Protein AF-A0A397T4P4-F1 (afdb_monomer)

Mean predicted aligned error: 13.24 Å

Radius of gyration: 20.79 Å; Cα contacts (8 Å, |Δi|>4): 54; chains: 1; bounding box: 32×67×36 Å

pLDDT: mean 76.98, std 18.5, range [40.75, 95.5]

InterPro domains:
  IPR027417 P-loop containing nucleoside triphosphate hydrolase [G3DSA:3.40.50.300] (7-92)

Foldseek 3Di:
DPPVVVVVVVVVVVVVVVVVVVPPDDDAQQDPVSLVVVVVVVVVDPDDDDNQDAHDDVQQVVCVVVVHHQLPRPDPVSNVSVVSVVVSVVVVD

Structure (mmCIF, N/CA/C/O backbone):
data_AF-A0A397T4P4-F1
#
_entry.id   AF-A0A397T4P4-F1
#
loop_
_atom_site.group_PDB
_atom_site.id
_atom_site.type_symbol
_atom_site.label_atom_id
_atom_site.label_alt_id
_atom_site.label_comp_id
_atom_site.label_asym_id
_atom_site.label_entity_id
_atom_site.label_seq_id
_atom_site.pdbx_PDB_ins_code
_atom_site.Cartn_x
_atom_site.Cartn_y
_atom_site.Cartn_z
_atom_site.occupancy
_atom_site.B_iso_or_equiv
_atom_site.auth_seq_id
_atom_site.auth_comp_id
_atom_site.auth_asym_id
_atom_site.auth_atom_id
_atom_site.pdbx_PDB_model_num
ATOM 1 N N . MET A 1 1 ? -3.788 -56.680 -18.528 1.00 53.16 1 MET A N 1
ATOM 2 C CA . MET A 1 1 ? -3.941 -56.461 -17.068 1.00 53.16 1 MET A CA 1
ATOM 3 C C . MET A 1 1 ? -2.853 -55.549 -16.460 1.00 53.16 1 MET A C 1
ATOM 5 O O . MET A 1 1 ? -2.723 -55.520 -15.247 1.00 53.16 1 MET A O 1
ATOM 9 N N . CYS A 1 2 ? -2.113 -54.750 -17.253 1.00 55.19 2 CYS A N 1
ATOM 10 C CA . CYS A 1 2 ? -1.027 -53.880 -16.750 1.00 55.19 2 CYS A CA 1
ATOM 11 C C . CYS A 1 2 ? -1.271 -52.369 -16.919 1.00 55.19 2 CYS A C 1
ATOM 13 O O . CYS A 1 2 ? -0.438 -51.574 -16.487 1.00 55.19 2 CYS A O 1
ATOM 15 N N . ASP A 1 3 ? -2.398 -51.961 -17.507 1.00 52.88 3 ASP A N 1
ATOM 16 C CA . ASP A 1 3 ? -2.659 -50.542 -17.787 1.00 52.88 3 ASP A CA 1
ATOM 17 C C . ASP A 1 3 ? -3.470 -49.844 -16.686 1.00 52.88 3 ASP A C 1
ATOM 19 O O . ASP A 1 3 ? -3.284 -48.653 -16.455 1.00 52.88 3 ASP A O 1
ATOM 23 N N . GLN A 1 4 ? -4.282 -50.584 -15.920 1.00 50.25 4 GLN A N 1
ATOM 24 C CA . GLN A 1 4 ? -5.064 -50.023 -14.805 1.00 50.25 4 GLN A CA 1
ATOM 25 C C . GLN A 1 4 ? -4.230 -49.742 -13.544 1.00 50.25 4 GLN A C 1
ATOM 27 O O . GLN A 1 4 ? -4.539 -48.824 -12.794 1.00 50.25 4 GLN A O 1
ATOM 32 N N . VAL A 1 5 ? -3.138 -50.478 -13.308 1.00 52.38 5 VAL A N 1
ATOM 33 C CA . VAL A 1 5 ? -2.277 -50.246 -12.129 1.00 52.38 5 VAL A CA 1
ATOM 34 C C . VAL A 1 5 ? -1.478 -48.943 -12.286 1.00 52.38 5 VAL A C 1
ATOM 36 O O . VAL A 1 5 ? -1.314 -48.186 -11.335 1.00 52.38 5 VAL A O 1
ATOM 39 N N . LYS A 1 6 ? -1.083 -48.605 -13.522 1.00 52.56 6 LYS A N 1
ATOM 40 C CA . LYS A 1 6 ? -0.331 -47.379 -13.836 1.00 52.56 6 LYS A CA 1
ATOM 41 C C . LYS A 1 6 ? -1.162 -46.098 -13.702 1.00 52.56 6 LYS A C 1
ATOM 43 O O . LYS A 1 6 ? -0.583 -45.030 -13.498 1.00 52.56 6 LYS A O 1
ATOM 48 N N . SER A 1 7 ? -2.491 -46.168 -13.838 1.00 55.53 7 SER A N 1
ATOM 49 C CA . SER A 1 7 ? -3.357 -44.990 -13.677 1.00 55.53 7 SER A CA 1
ATOM 50 C C . SER A 1 7 ? -3.582 -44.642 -12.206 1.00 55.53 7 SER A C 1
ATOM 52 O O . SER A 1 7 ? -3.589 -43.464 -11.854 1.00 55.53 7 SER A O 1
ATOM 54 N N . ILE A 1 8 ? -3.686 -45.658 -11.343 1.00 53.44 8 ILE A N 1
ATOM 55 C CA . ILE A 1 8 ? -3.899 -45.489 -9.900 1.00 53.44 8 ILE A CA 1
ATOM 56 C C . ILE A 1 8 ? -2.667 -44.854 -9.240 1.00 53.44 8 ILE A C 1
ATOM 58 O O . ILE A 1 8 ? -2.809 -43.929 -8.440 1.00 53.44 8 ILE A O 1
ATOM 62 N N . ASP A 1 9 ? -1.456 -45.273 -9.623 1.00 54.38 9 ASP A N 1
ATOM 63 C CA . ASP A 1 9 ? -0.222 -44.696 -9.071 1.00 54.38 9 ASP A CA 1
ATOM 64 C C . ASP A 1 9 ? 0.005 -43.240 -9.504 1.00 54.38 9 ASP A C 1
ATOM 66 O O . ASP A 1 9 ? 0.500 -42.430 -8.717 1.00 54.38 9 ASP A O 1
ATOM 70 N N . LYS A 1 10 ? -0.430 -42.855 -10.712 1.00 56.31 10 LYS A N 1
ATOM 71 C CA . LYS A 1 10 ? -0.376 -41.454 -11.164 1.00 56.31 10 LYS A CA 1
ATOM 72 C C . LYS A 1 10 ? -1.356 -40.553 -10.411 1.00 56.31 10 LYS A C 1
ATOM 74 O O . LYS A 1 10 ? -0.972 -39.446 -10.041 1.00 56.31 10 LYS A O 1
ATOM 79 N N . GLN A 1 11 ? -2.579 -41.019 -10.139 1.00 55.88 11 GLN A N 1
ATOM 80 C CA . GLN A 1 11 ? -3.542 -40.260 -9.326 1.00 55.88 11 GLN A CA 1
ATOM 81 C C . GLN A 1 11 ? -3.050 -40.090 -7.883 1.00 55.88 11 GLN A C 1
ATOM 83 O O . GLN A 1 11 ? -3.070 -38.983 -7.352 1.00 55.88 11 GLN A O 1
ATOM 88 N N . ARG A 1 12 ? -2.483 -41.145 -7.281 1.00 53.09 12 ARG A N 1
ATOM 89 C CA . ARG A 1 12 ? -1.921 -41.085 -5.921 1.00 53.09 12 ARG A CA 1
ATOM 90 C C . ARG A 1 12 ? -0.713 -40.156 -5.789 1.00 53.09 12 ARG A C 1
ATOM 92 O O . ARG A 1 12 ? -0.507 -39.600 -4.711 1.00 53.09 12 ARG A O 1
ATOM 99 N N . LEU A 1 13 ? 0.096 -40.005 -6.842 1.00 52.97 13 LEU A N 1
ATOM 100 C CA . LEU A 1 13 ? 1.169 -39.006 -6.870 1.00 52.97 13 LEU A CA 1
ATOM 101 C C . LEU A 1 13 ? 0.623 -37.582 -7.040 1.00 52.97 13 LEU A C 1
ATOM 103 O O . LEU A 1 13 ? 1.110 -36.682 -6.359 1.00 52.97 13 LEU A O 1
ATOM 107 N N . GLY A 1 14 ? -0.400 -37.386 -7.879 1.00 52.00 14 GLY A N 1
ATOM 108 C CA . GLY A 1 14 ? -1.062 -36.088 -8.062 1.00 52.00 14 GLY A CA 1
ATOM 109 C C . GLY A 1 14 ? -1.688 -35.553 -6.771 1.00 52.00 14 GLY A C 1
ATOM 110 O O . GLY A 1 14 ? -1.444 -34.409 -6.395 1.00 52.00 14 GLY A O 1
ATOM 111 N N . ASP A 1 15 ? -2.383 -36.411 -6.022 1.00 53.56 15 ASP A N 1
ATOM 112 C CA . ASP A 1 15 ? -3.033 -36.028 -4.759 1.00 53.56 15 ASP A CA 1
ATOM 113 C C . ASP A 1 15 ? -2.031 -35.746 -3.624 1.00 53.56 15 ASP A C 1
ATOM 115 O O . ASP A 1 15 ? -2.301 -34.951 -2.720 1.00 53.56 15 ASP A O 1
ATOM 119 N N . LYS A 1 16 ? -0.852 -36.384 -3.660 1.00 51.78 16 LYS A N 1
ATOM 120 C CA . LYS A 1 16 ? 0.246 -36.117 -2.713 1.00 51.78 16 LYS A CA 1
ATOM 121 C C . LYS A 1 16 ? 1.008 -34.832 -3.039 1.00 51.78 16 LYS A C 1
ATOM 123 O O . LYS A 1 16 ? 1.541 -34.220 -2.118 1.00 51.78 16 LYS A O 1
ATOM 128 N N . LEU A 1 17 ? 1.061 -34.436 -4.311 1.00 49.91 17 LEU A N 1
ATOM 129 C CA . LEU A 1 17 ? 1.640 -33.162 -4.746 1.00 49.91 17 LEU A CA 1
ATOM 130 C C . LEU A 1 17 ? 0.699 -31.993 -4.423 1.00 49.91 17 LEU A C 1
ATOM 132 O O . LEU A 1 17 ? 1.154 -31.011 -3.844 1.00 49.91 17 LEU A O 1
ATOM 136 N N . ALA A 1 18 ? -0.610 -32.151 -4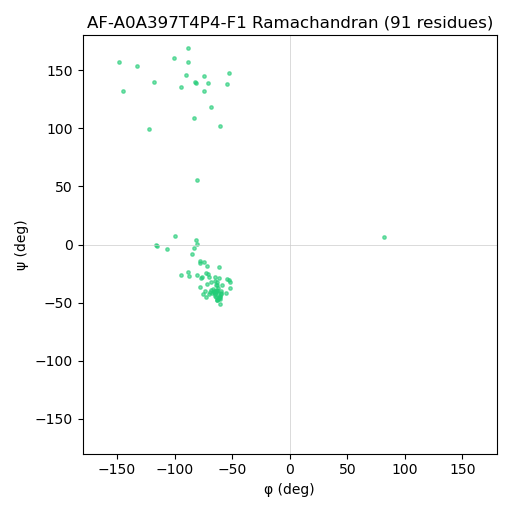.649 1.00 50.03 18 ALA A N 1
ATOM 137 C CA . ALA A 1 18 ? -1.608 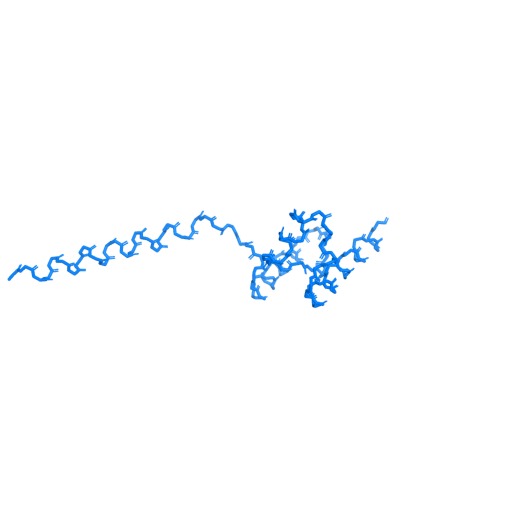-31.124 -4.336 1.00 50.03 18 ALA A CA 1
ATOM 138 C C . ALA A 1 18 ? -1.684 -30.788 -2.833 1.00 50.03 18 ALA A C 1
ATOM 140 O O . ALA A 1 18 ? -1.801 -29.627 -2.460 1.00 50.03 18 ALA A O 1
ATOM 141 N N . LYS A 1 19 ? -1.543 -31.784 -1.946 1.00 48.53 19 LYS A N 1
ATOM 142 C CA . LYS A 1 19 ? -1.550 -31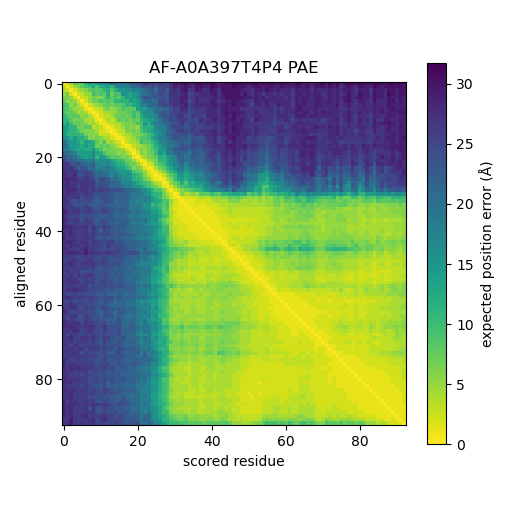.556 -0.485 1.00 48.53 19 LYS A CA 1
ATOM 143 C C . LYS A 1 19 ? -0.273 -30.924 0.069 1.00 48.53 19 LYS A C 1
ATOM 145 O O . LYS A 1 19 ? -0.275 -30.479 1.213 1.00 48.53 19 LYS A O 1
ATOM 150 N N . LYS A 1 20 ? 0.820 -30.912 -0.700 1.00 42.34 20 LYS A N 1
ATOM 151 C CA . LYS A 1 20 ? 2.096 -30.331 -0.264 1.00 42.34 20 LYS A CA 1
ATOM 152 C C . LYS A 1 20 ? 2.197 -28.836 -0.589 1.00 42.34 20 LYS A C 1
ATOM 154 O O . LYS A 1 20 ? 2.900 -28.127 0.115 1.00 42.34 20 LYS A O 1
ATOM 159 N N . GLU A 1 21 ? 1.444 -28.358 -1.580 1.00 46.06 21 GLU A N 1
ATOM 160 C CA . GLU A 1 21 ? 1.353 -26.933 -1.943 1.00 46.06 21 GLU A CA 1
ATOM 161 C C . GLU A 1 21 ? 0.457 -26.107 -1.000 1.00 46.06 21 GLU A C 1
ATOM 163 O O . GLU A 1 21 ? 0.554 -24.885 -0.977 1.00 46.06 21 GLU A O 1
ATOM 168 N N . GLU A 1 22 ? -0.385 -26.749 -0.183 1.00 44.09 22 GLU A N 1
ATOM 169 C CA . GLU A 1 22 ? -1.356 -26.062 0.686 1.00 44.09 22 GLU A CA 1
ATOM 170 C C . GLU A 1 22 ? -0.775 -25.612 2.047 1.00 44.09 22 GLU A C 1
ATOM 172 O O . GLU A 1 22 ? -1.422 -24.863 2.772 1.00 44.09 22 GLU A O 1
ATOM 177 N N . TRP A 1 23 ? 0.456 -26.016 2.397 1.00 40.75 23 TRP A N 1
ATOM 178 C CA . TRP A 1 23 ? 1.073 -25.729 3.709 1.00 40.75 23 TRP A CA 1
ATOM 179 C C . TRP A 1 23 ? 2.333 -24.845 3.676 1.00 40.75 23 TRP A C 1
ATOM 181 O O . TRP A 1 23 ? 2.863 -24.537 4.741 1.00 40.75 23 TRP A O 1
ATOM 191 N N . GLU A 1 24 ? 2.806 -24.399 2.506 1.00 43.34 24 GLU A N 1
ATOM 192 C CA . GLU A 1 24 ? 4.023 -23.564 2.408 1.00 43.34 24 GLU A CA 1
ATOM 193 C C . GLU A 1 24 ? 3.788 -22.084 2.083 1.00 43.34 24 GLU A C 1
ATOM 195 O O . GLU A 1 24 ? 4.737 -21.309 2.140 1.00 43.34 24 GLU A O 1
ATOM 200 N N . ASN A 1 25 ? 2.551 -21.645 1.840 1.00 50.22 25 ASN A N 1
ATOM 201 C CA . ASN A 1 25 ? 2.265 -20.220 1.669 1.00 50.22 25 ASN A CA 1
ATOM 202 C C . ASN A 1 25 ? 1.219 -19.745 2.684 1.00 50.22 25 ASN A C 1
ATOM 204 O O . ASN A 1 25 ? 0.022 -19.945 2.456 1.00 50.22 25 ASN A O 1
ATOM 208 N N . PRO A 1 26 ? 1.623 -19.108 3.806 1.00 50.53 26 PRO A N 1
ATOM 209 C CA . PRO A 1 26 ? 0.680 -18.303 4.578 1.00 50.53 26 PRO A CA 1
ATOM 210 C C . PRO A 1 26 ? 0.009 -17.287 3.638 1.00 50.53 26 PRO A C 1
ATOM 212 O O . PRO A 1 26 ? 0.649 -16.853 2.679 1.00 50.53 26 PRO A O 1
ATOM 215 N N . PRO A 1 27 ? -1.263 -16.913 3.870 1.00 45.50 27 PRO A N 1
ATOM 216 C CA . PRO A 1 27 ? -2.012 -16.075 2.943 1.00 45.50 27 PRO A CA 1
ATOM 217 C C . PRO A 1 27 ? -1.306 -14.731 2.778 1.00 45.50 27 PRO A C 1
ATOM 219 O O . PRO A 1 27 ? -1.381 -13.858 3.643 1.00 45.50 27 PRO A O 1
ATOM 222 N N . SER A 1 28 ? -0.604 -14.580 1.661 1.00 51.41 28 SER A N 1
ATOM 223 C CA . SER A 1 28 ? -0.071 -13.306 1.228 1.00 51.41 28 SER A CA 1
ATOM 224 C C . SER A 1 28 ? -1.122 -12.622 0.345 1.00 51.41 28 SER A C 1
ATOM 226 O O . SER A 1 28 ? -1.899 -13.298 -0.329 1.00 51.41 28 SER A O 1
ATOM 228 N N . PRO A 1 29 ? -1.235 -11.286 0.374 1.00 54.59 29 PRO A N 1
ATOM 229 C CA . PRO A 1 29 ? -2.319 -10.556 -0.279 1.00 54.59 29 PRO A CA 1
ATOM 230 C C . PRO A 1 29 ? -2.057 -10.396 -1.786 1.00 54.59 29 PRO A C 1
ATOM 232 O O . PRO A 1 29 ? -2.026 -9.282 -2.317 1.00 54.59 29 PRO A O 1
ATOM 235 N N . GLU A 1 30 ? -1.838 -11.492 -2.507 1.00 58.44 30 GLU A N 1
ATOM 236 C CA . GLU A 1 30 ? -1.664 -11.463 -3.962 1.00 58.44 30 GLU A CA 1
ATOM 237 C C . GLU A 1 30 ? -2.985 -11.193 -4.696 1.00 58.44 30 GLU A C 1
ATOM 239 O O . GLU A 1 30 ? -2.967 -10.660 -5.817 1.00 58.44 30 GLU A O 1
ATOM 244 N N . ARG A 1 31 ? -4.131 -11.519 -4.072 1.00 67.38 31 ARG A N 1
ATOM 245 C CA . ARG A 1 31 ? -5.462 -11.477 -4.700 1.00 67.38 31 ARG A CA 1
ATOM 246 C C . ARG A 1 31 ? -6.409 -10.474 -4.014 1.00 67.38 31 ARG A C 1
ATOM 248 O O . ARG A 1 31 ? -6.501 -10.448 -2.788 1.00 67.38 31 ARG A O 1
ATOM 255 N N . PRO A 1 32 ? -7.228 -9.709 -4.773 1.00 74.56 32 PRO A N 1
ATOM 256 C CA . PRO A 1 32 ? -8.222 -8.786 -4.201 1.00 74.56 32 PRO A CA 1
ATOM 257 C C . PRO A 1 32 ? -9.204 -9.442 -3.216 1.00 74.56 32 PRO A C 1
ATOM 259 O O . PRO A 1 32 ? -9.687 -8.797 -2.288 1.00 74.56 32 PRO A O 1
ATOM 262 N N . ALA A 1 33 ? -9.498 -10.733 -3.407 1.00 80.56 33 ALA A N 1
ATOM 263 C CA . ALA A 1 33 ? -10.348 -11.504 -2.505 1.00 80.56 33 ALA A CA 1
ATOM 264 C C . ALA A 1 33 ? -9.707 -11.705 -1.119 1.00 80.56 33 ALA A C 1
ATOM 266 O O . ALA A 1 33 ? -10.401 -11.613 -0.108 1.00 80.56 33 ALA A O 1
ATOM 267 N N . GLU A 1 34 ? -8.392 -11.921 -1.063 1.00 79.81 34 GLU A N 1
ATOM 268 C CA . GLU A 1 34 ? -7.646 -12.110 0.188 1.00 79.81 34 GLU A CA 1
ATOM 269 C C . 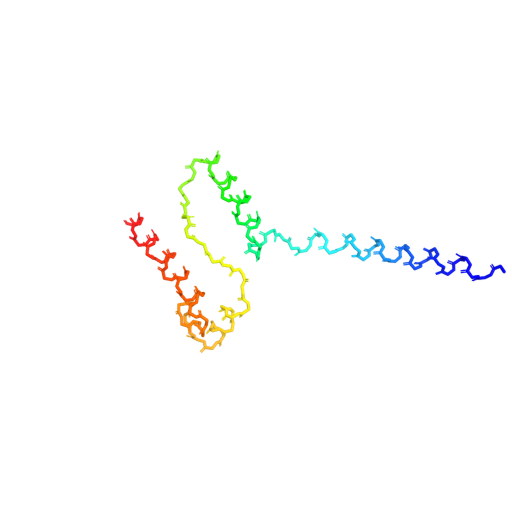GLU A 1 34 ? -7.521 -10.801 0.943 1.00 79.81 34 GLU A C 1
ATOM 271 O O . GLU A 1 34 ? -7.822 -10.756 2.131 1.00 79.81 34 GLU A O 1
ATOM 276 N N . ALA A 1 35 ? -7.178 -9.716 0.245 1.00 82.31 35 ALA A N 1
ATOM 277 C CA . ALA A 1 35 ? -7.136 -8.391 0.850 1.00 82.31 35 ALA A CA 1
ATOM 278 C C . ALA A 1 35 ? -8.479 -8.036 1.508 1.00 82.31 35 ALA A C 1
ATOM 280 O O . ALA A 1 35 ? -8.517 -7.559 2.640 1.00 82.31 35 ALA A O 1
ATOM 281 N N . LYS A 1 36 ? -9.599 -8.358 0.847 1.00 84.56 36 LYS A N 1
ATOM 282 C CA . LYS A 1 36 ? -10.941 -8.157 1.405 1.00 84.56 36 LYS A CA 1
ATOM 283 C C . LYS A 1 36 ? -11.216 -9.043 2.624 1.00 84.56 36 LYS A C 1
ATOM 285 O O . LYS A 1 36 ? -11.838 -8.577 3.578 1.00 84.56 36 LYS A O 1
ATOM 290 N N . ALA A 1 37 ? -10.781 -10.302 2.601 1.00 87.56 37 ALA A N 1
ATOM 291 C CA . ALA A 1 37 ? -10.930 -11.213 3.734 1.00 87.56 37 ALA A CA 1
ATOM 292 C C . ALA A 1 37 ? -10.109 -10.745 4.947 1.00 87.56 37 ALA A C 1
ATOM 294 O O . ALA A 1 37 ? -10.640 -10.692 6.055 1.00 87.56 37 ALA A O 1
ATOM 295 N N . ILE A 1 38 ? -8.862 -10.324 4.723 1.00 87.44 38 ILE A N 1
ATOM 296 C CA . ILE A 1 38 ? -7.967 -9.785 5.753 1.00 87.44 38 ILE A CA 1
ATOM 297 C C . ILE A 1 38 ? -8.542 -8.492 6.332 1.00 87.44 38 ILE A C 1
ATOM 299 O O . ILE A 1 38 ? -8.655 -8.372 7.546 1.00 87.44 38 ILE A O 1
ATOM 303 N N . GLN A 1 39 ? -8.990 -7.553 5.493 1.00 87.31 39 GLN A N 1
ATOM 304 C CA . GLN A 1 39 ? -9.633 -6.327 5.974 1.00 87.31 39 GLN A CA 1
ATOM 305 C C . GLN A 1 39 ? -10.894 -6.616 6.791 1.00 87.31 39 GLN A C 1
ATOM 307 O O . GLN A 1 39 ? -11.129 -5.958 7.800 1.00 87.31 39 GLN A O 1
ATOM 312 N N . LYS A 1 40 ? -11.710 -7.596 6.381 1.00 89.50 40 LYS A N 1
ATOM 313 C CA . LYS A 1 40 ? -12.884 -8.004 7.158 1.00 89.50 40 LYS A CA 1
ATOM 314 C C . LYS A 1 40 ? -12.474 -8.536 8.532 1.00 89.50 40 LYS A C 1
ATOM 316 O O . LYS A 1 40 ? -13.050 -8.111 9.519 1.00 89.50 40 LYS A O 1
ATOM 321 N N . TYR A 1 41 ? -11.468 -9.405 8.585 1.00 90.44 41 TYR A N 1
ATOM 322 C CA . TYR A 1 41 ? -10.940 -9.921 9.845 1.00 90.44 41 TYR A CA 1
ATOM 323 C C . TYR A 1 41 ? -10.393 -8.801 10.742 1.00 90.44 41 TYR A C 1
ATOM 325 O O . TYR A 1 41 ? -10.719 -8.751 11.921 1.00 90.44 41 TYR A O 1
ATOM 333 N N . LEU A 1 42 ? -9.621 -7.862 10.185 1.00 90.12 42 LEU A N 1
ATOM 334 C CA . LEU A 1 42 ? -9.040 -6.746 10.938 1.00 90.12 42 LEU A CA 1
ATOM 335 C C . LEU A 1 42 ? -10.102 -5.808 11.531 1.00 90.12 42 LEU A C 1
ATOM 337 O O . LEU A 1 42 ? -9.899 -5.302 12.634 1.00 90.12 42 LEU A O 1
ATOM 341 N N . LYS A 1 43 ? -11.248 -5.631 10.856 1.00 88.62 43 LYS A N 1
ATOM 342 C CA . LYS A 1 43 ? -12.399 -4.866 11.379 1.00 88.62 43 LYS A CA 1
ATOM 343 C C . LYS A 1 43 ? -12.984 -5.448 12.660 1.00 88.62 43 LYS A C 1
ATOM 345 O O . LYS A 1 43 ? -13.510 -4.689 13.466 1.00 88.62 43 LYS A O 1
ATOM 350 N N . ASP A 1 44 ? -12.877 -6.759 12.847 1.00 90.94 44 ASP A N 1
ATOM 351 C CA . ASP A 1 44 ? -13.388 -7.443 14.037 1.00 90.94 44 ASP A CA 1
ATOM 352 C C . ASP A 1 44 ? -12.395 -7.364 15.218 1.00 90.94 44 ASP A C 1
ATOM 354 O O . ASP A 1 44 ? -12.687 -7.832 16.318 1.00 90.94 44 ASP A O 1
ATOM 358 N N . THR A 1 45 ? -11.218 -6.760 15.014 1.00 89.38 45 THR A N 1
ATOM 359 C CA . THR A 1 45 ? -10.189 -6.591 16.048 1.00 89.38 45 THR A CA 1
ATOM 360 C C . THR A 1 45 ? -10.203 -5.185 16.652 1.00 89.38 45 THR A C 1
ATOM 362 O O . THR A 1 45 ? -10.681 -4.230 16.049 1.00 89.38 45 THR A O 1
ATOM 36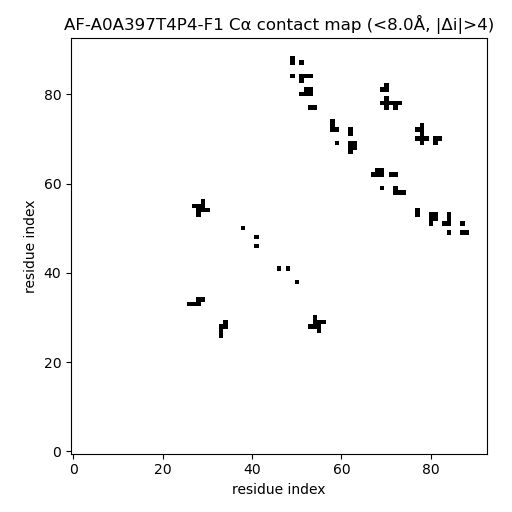5 N N . SER A 1 46 ? -9.611 -5.023 17.839 1.00 89.38 46 SER A N 1
ATOM 366 C CA . SER A 1 46 ? -9.402 -3.704 18.457 1.00 89.38 46 SER A CA 1
ATOM 367 C C . SER A 1 46 ? -8.175 -2.956 17.916 1.00 89.38 46 SER A C 1
ATOM 369 O O . SER A 1 46 ? -7.814 -1.90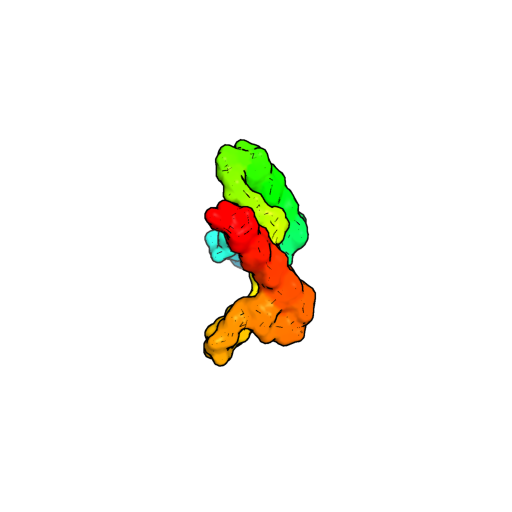4 18.447 1.00 89.38 46 SER A O 1
ATOM 371 N N . TYR A 1 47 ? -7.483 -3.506 16.914 1.00 87.12 47 TYR A N 1
ATOM 372 C CA . TYR A 1 47 ? -6.298 -2.883 16.339 1.00 87.12 47 TYR A CA 1
ATOM 373 C C . TYR A 1 47 ? -6.690 -1.831 15.306 1.00 87.12 47 TYR A C 1
ATOM 375 O O . TYR A 1 47 ? -7.585 -2.032 14.488 1.00 87.12 47 TYR A O 1
ATOM 383 N N . LYS A 1 48 ? -5.969 -0.708 15.305 1.00 86.44 48 LYS A N 1
ATOM 384 C CA . LYS A 1 48 ? -6.022 0.232 14.187 1.00 86.44 48 LYS A CA 1
ATOM 385 C C . LYS A 1 48 ? -5.243 -0.360 13.018 1.00 86.44 48 LYS A C 1
ATOM 387 O O . LYS A 1 48 ? -4.120 -0.826 13.200 1.00 86.44 48 LYS A O 1
ATOM 392 N N . PHE A 1 49 ? -5.836 -0.333 11.833 1.00 88.19 49 PHE A N 1
ATOM 393 C CA . PHE A 1 49 ? -5.218 -0.819 10.606 1.00 88.19 49 PHE A CA 1
ATOM 394 C C . PHE A 1 49 ? -5.396 0.208 9.485 1.00 88.19 49 PHE A C 1
ATOM 396 O O . PHE A 1 49 ? -6.322 1.016 9.513 1.00 88.19 49 PHE A O 1
ATOM 403 N N . SER A 1 50 ? -4.477 0.177 8.522 1.00 87.56 50 SER A N 1
ATOM 404 C CA . SER A 1 50 ? -4.495 1.014 7.321 1.00 87.56 50 SER A CA 1
ATOM 405 C C . SER A 1 50 ? -5.427 0.399 6.273 1.00 87.56 50 SER A C 1
ATOM 407 O O . SER A 1 50 ? -5.451 -0.825 6.100 1.00 87.56 50 SER A O 1
ATOM 409 N N . GLU A 1 51 ? -6.215 1.230 5.589 1.00 87.00 51 GLU A N 1
ATOM 410 C CA . GLU A 1 51 ? -7.045 0.773 4.466 1.00 87.00 51 GLU A CA 1
ATOM 411 C C . GLU A 1 51 ? -6.217 0.647 3.182 1.00 87.00 51 GLU A C 1
ATOM 413 O O . GLU A 1 51 ? -6.533 -0.189 2.325 1.00 87.00 51 GLU A O 1
ATOM 418 N N . ALA A 1 52 ? -5.125 1.410 3.076 1.00 89.25 52 ALA A N 1
ATOM 419 C CA . ALA A 1 52 ? -4.087 1.205 2.079 1.00 89.25 52 ALA A CA 1
ATOM 420 C C . ALA A 1 52 ? -3.256 -0.055 2.377 1.00 89.25 52 ALA A C 1
ATOM 422 O O . ALA A 1 52 ? -2.871 -0.350 3.504 1.00 89.25 52 ALA A O 1
ATOM 423 N N . TYR A 1 53 ? -2.938 -0.814 1.331 1.00 88.38 53 TYR A N 1
ATOM 424 C CA . TYR A 1 53 ? -2.076 -1.991 1.423 1.00 88.38 53 TYR A CA 1
ATOM 425 C C . TYR A 1 53 ? -1.286 -2.191 0.130 1.00 88.38 53 TYR A C 1
ATOM 427 O O . TYR A 1 53 ? -1.671 -1.729 -0.952 1.00 88.38 53 TYR A O 1
ATOM 435 N N . LEU A 1 54 ? -0.168 -2.906 0.250 1.00 89.12 54 LEU A N 1
ATOM 436 C CA . LEU A 1 54 ? 0.661 -3.311 -0.879 1.00 89.12 54 LEU A CA 1
ATOM 437 C C . LEU A 1 54 ? 0.277 -4.714 -1.335 1.00 89.12 54 LEU A C 1
ATOM 439 O O . LEU A 1 54 ? 0.124 -5.620 -0.520 1.00 89.12 54 LEU A O 1
ATOM 443 N N . TYR A 1 55 ? 0.168 -4.901 -2.648 1.00 84.19 55 TYR A N 1
ATOM 444 C CA . TYR A 1 55 ? 0.113 -6.243 -3.217 1.00 84.19 55 TYR A CA 1
ATOM 445 C C . TYR A 1 55 ? 1.494 -6.881 -3.175 1.00 84.19 55 TYR A C 1
ATOM 447 O O . TYR A 1 55 ? 2.495 -6.215 -3.455 1.00 84.19 55 TYR A O 1
ATOM 455 N N . GLU A 1 56 ? 1.546 -8.192 -2.963 1.00 81.25 56 GLU A N 1
ATOM 456 C CA . GLU A 1 56 ? 2.779 -8.918 -3.230 1.00 81.25 56 GLU A CA 1
ATOM 457 C C . GLU A 1 56 ? 3.045 -8.936 -4.745 1.00 81.25 56 GLU A C 1
ATOM 459 O O . GLU A 1 56 ? 2.225 -9.360 -5.577 1.00 81.25 56 GLU A O 1
ATOM 464 N N . LYS A 1 57 ? 4.179 -8.334 -5.116 1.00 87.19 57 LYS A N 1
ATOM 465 C CA . LYS A 1 57 ? 4.638 -8.195 -6.496 1.00 87.19 57 LYS A CA 1
ATOM 466 C C . LYS A 1 57 ? 6.153 -8.296 -6.545 1.00 87.19 57 LYS A C 1
ATOM 468 O O . LYS A 1 57 ? 6.853 -7.558 -5.853 1.00 87.19 57 LYS A O 1
ATOM 473 N N . ALA A 1 58 ? 6.646 -9.118 -7.470 1.00 89.50 58 ALA A N 1
ATOM 474 C CA . ALA A 1 58 ? 8.074 -9.259 -7.755 1.00 89.50 58 ALA A CA 1
ATOM 475 C C . ALA A 1 58 ? 8.761 -7.911 -8.038 1.00 89.50 58 ALA A C 1
ATOM 477 O O . ALA A 1 58 ? 9.916 -7.722 -7.678 1.00 89.50 58 ALA A O 1
ATOM 478 N N . SER A 1 59 ? 8.033 -6.945 -8.608 1.00 87.25 59 SER A N 1
ATOM 479 C CA . SER A 1 59 ? 8.528 -5.596 -8.892 1.00 87.25 59 SER A CA 1
ATOM 480 C C . SER A 1 59 ? 9.022 -4.845 -7.650 1.00 87.25 59 SER A C 1
ATOM 482 O O . SER A 1 59 ? 9.980 -4.086 -7.759 1.00 87.25 59 SER A O 1
ATOM 484 N N . TYR A 1 60 ? 8.394 -5.043 -6.482 1.00 91.56 60 TYR A N 1
ATOM 485 C CA . TYR A 1 60 ? 8.856 -4.429 -5.230 1.00 91.56 60 TYR A CA 1
ATOM 486 C C . TYR A 1 60 ? 10.169 -5.057 -4.756 1.00 91.56 60 TYR A C 1
ATOM 488 O O . TYR A 1 60 ? 11.097 -4.347 -4.387 1.00 91.56 60 TYR A O 1
ATOM 496 N N . LYS A 1 61 ? 10.279 -6.385 -4.845 1.00 90.50 61 LYS A N 1
ATOM 497 C CA . LYS A 1 61 ? 11.515 -7.102 -4.512 1.00 90.50 61 LYS A CA 1
ATOM 498 C C . LYS A 1 61 ? 12.658 -6.720 -5.453 1.00 90.50 61 LYS A C 1
ATOM 500 O O . LYS A 1 61 ? 13.785 -6.527 -5.014 1.00 90.50 61 LYS A O 1
ATOM 505 N N . GLN A 1 62 ? 12.361 -6.588 -6.744 1.00 92.50 62 GLN A N 1
ATOM 506 C CA . GLN A 1 62 ? 13.343 -6.185 -7.740 1.00 92.50 62 GLN A CA 1
ATOM 507 C C . GLN A 1 62 ? 13.916 -4.797 -7.430 1.00 92.50 62 GLN A C 1
ATOM 509 O O . GLN A 1 62 ? 15.133 -4.672 -7.347 1.00 92.50 62 GLN A O 1
ATOM 514 N N . ILE A 1 63 ? 13.069 -3.782 -7.206 1.00 94.56 63 ILE A N 1
ATOM 515 C CA . ILE A 1 63 ? 13.569 -2.420 -6.956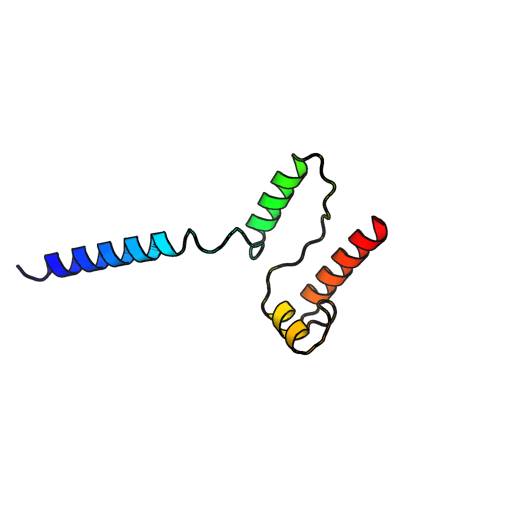 1.00 94.56 63 ILE A CA 1
ATOM 516 C C . ILE A 1 63 ? 14.397 -2.344 -5.667 1.00 94.56 63 ILE A C 1
ATOM 518 O O . ILE A 1 63 ? 15.403 -1.646 -5.625 1.00 94.56 63 ILE A O 1
ATOM 522 N N . GLN A 1 64 ? 14.029 -3.119 -4.643 1.00 91.69 64 GLN A N 1
ATOM 523 C CA . GLN A 1 64 ? 14.798 -3.207 -3.400 1.00 91.69 64 GLN A CA 1
ATOM 524 C C . GLN A 1 64 ? 16.178 -3.836 -3.620 1.00 91.69 64 GLN A C 1
ATOM 526 O O . GLN A 1 64 ? 17.164 -3.345 -3.076 1.00 91.69 64 GLN A O 1
ATOM 531 N N . ASN A 1 65 ? 16.273 -4.883 -4.447 1.00 94.56 65 ASN A N 1
ATOM 532 C CA . ASN A 1 65 ? 17.556 -5.495 -4.810 1.00 94.56 65 ASN A CA 1
ATOM 533 C C . ASN A 1 65 ? 18.456 -4.544 -5.615 1.00 94.56 65 ASN A C 1
ATOM 535 O O . ASN A 1 65 ? 19.677 -4.659 -5.559 1.00 94.56 65 ASN A O 1
ATOM 539 N N . GLU A 1 66 ? 17.860 -3.607 -6.350 1.00 94.81 66 GLU A N 1
ATOM 540 C CA . GLU A 1 66 ? 18.560 -2.540 -7.074 1.00 94.81 66 GLU A CA 1
ATOM 541 C C . GLU A 1 66 ? 18.957 -1.364 -6.151 1.00 94.81 66 GLU A C 1
ATOM 543 O O . GLU A 1 66 ? 19.566 -0.400 -6.608 1.00 94.81 66 GLU A O 1
ATOM 548 N N . GLY A 1 67 ? 18.639 -1.437 -4.851 1.00 95.50 67 GLY A N 1
ATOM 549 C CA . GLY A 1 67 ? 18.915 -0.388 -3.862 1.00 95.50 67 GLY A CA 1
ATOM 550 C C . GLY A 1 67 ? 17.894 0.753 -3.849 1.00 95.50 67 GLY A C 1
ATOM 551 O O . GLY A 1 67 ? 18.089 1.738 -3.139 1.00 95.50 67 GLY A O 1
ATOM 552 N N . GLY A 1 68 ? 16.813 0.632 -4.619 1.00 94.12 68 GLY A N 1
ATOM 553 C CA . GLY A 1 68 ? 15.724 1.599 -4.662 1.00 94.12 68 GLY A CA 1
ATOM 554 C C . GLY A 1 68 ? 14.638 1.335 -3.619 1.00 94.12 68 GLY A C 1
ATOM 555 O O . GLY A 1 68 ? 14.557 0.287 -2.973 1.00 94.12 68 GLY A O 1
ATOM 556 N N . SER A 1 69 ? 13.753 2.311 -3.469 1.00 92.44 69 SER A N 1
ATOM 557 C CA . SER A 1 69 ? 12.595 2.241 -2.584 1.00 92.44 69 SER A CA 1
ATOM 558 C C . SER A 1 69 ? 11.375 1.630 -3.281 1.00 92.44 69 SER A C 1
ATOM 560 O O . SER A 1 69 ? 11.195 1.707 -4.497 1.00 92.44 69 SER A O 1
ATOM 562 N N . VAL A 1 70 ? 10.445 1.083 -2.496 1.00 89.81 70 VAL A N 1
ATOM 563 C CA . VAL A 1 70 ? 9.175 0.536 -3.016 1.00 89.81 70 VAL A CA 1
ATOM 564 C C . VAL A 1 70 ? 8.304 1.585 -3.727 1.00 89.81 70 VAL A C 1
ATOM 566 O O . VAL A 1 70 ? 7.445 1.227 -4.532 1.00 89.81 70 VAL A O 1
ATOM 569 N N . GLY A 1 71 ? 8.531 2.879 -3.473 1.00 91.38 71 GLY A N 1
ATOM 570 C CA . GLY A 1 71 ? 7.861 3.987 -4.161 1.00 91.38 71 GLY A CA 1
ATOM 571 C C . GLY A 1 71 ? 8.413 4.286 -5.559 1.00 91.38 71 GLY A C 1
ATOM 572 O O . GLY A 1 71 ? 7.755 4.987 -6.330 1.00 91.38 71 GLY A O 1
ATOM 573 N N . GLU A 1 72 ? 9.582 3.742 -5.899 1.00 91.56 72 GLU A N 1
ATOM 574 C CA . GLU A 1 72 ? 10.298 3.964 -7.164 1.00 91.56 72 GLU A CA 1
ATOM 575 C C . GLU A 1 72 ? 10.096 2.824 -8.172 1.00 91.56 72 GLU A C 1
ATOM 577 O O . GLU A 1 72 ? 10.700 2.809 -9.244 1.00 91.56 72 GLU A O 1
ATOM 582 N N . VAL A 1 73 ? 9.204 1.873 -7.874 1.00 93.31 73 VAL A N 1
ATOM 583 C CA . VAL A 1 73 ? 8.847 0.810 -8.819 1.00 93.31 73 VAL A CA 1
ATOM 584 C C . VAL A 1 73 ? 8.378 1.375 -10.162 1.00 93.31 73 VAL A C 1
ATOM 586 O O . VAL A 1 73 ? 7.547 2.281 -10.238 1.00 93.31 73 VAL A O 1
ATOM 589 N N . LYS A 1 74 ? 8.829 0.741 -11.250 1.00 89.94 74 LYS A N 1
ATOM 590 C CA . LYS A 1 74 ? 8.486 1.109 -12.638 1.00 89.94 74 LYS A CA 1
ATOM 591 C C . LYS A 1 74 ? 6.976 1.236 -12.888 1.00 89.94 74 LYS A C 1
ATOM 593 O O . LYS A 1 74 ? 6.527 2.026 -13.719 1.00 89.94 74 LYS A O 1
ATOM 598 N N . TYR A 1 75 ? 6.172 0.435 -12.194 1.00 90.88 75 TYR A N 1
ATOM 599 C CA . TYR A 1 75 ? 4.725 0.400 -12.372 1.00 90.88 75 TYR A CA 1
ATOM 600 C C . TYR A 1 75 ? 4.040 1.512 -11.575 1.00 90.88 75 TYR A C 1
ATOM 602 O O . TYR A 1 75 ? 3.888 1.417 -10.360 1.00 90.88 75 TYR A O 1
ATOM 610 N N . LYS A 1 76 ? 3.511 2.521 -12.280 1.00 90.38 76 LYS A N 1
ATOM 611 C CA . LYS A 1 76 ? 2.845 3.692 -11.674 1.00 90.38 76 LYS A CA 1
ATOM 612 C C . LYS A 1 76 ? 1.744 3.341 -10.665 1.00 90.38 76 LYS A C 1
ATOM 614 O O . LYS A 1 76 ? 1.615 4.023 -9.657 1.00 90.38 76 LYS A O 1
ATOM 619 N N . LYS A 1 77 ? 0.956 2.285 -10.918 1.00 89.19 77 LYS A N 1
ATOM 620 C 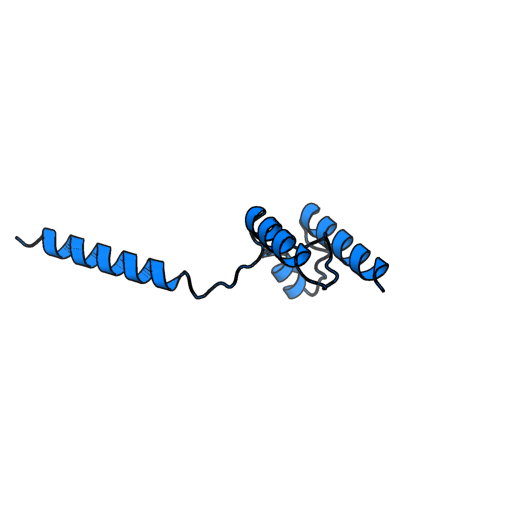CA . LYS A 1 77 ? -0.098 1.832 -9.989 1.00 89.19 77 LYS A CA 1
ATOM 621 C C . LYS A 1 77 ? 0.487 1.358 -8.655 1.00 89.19 77 LYS A C 1
ATOM 623 O O . LYS A 1 77 ? 0.007 1.767 -7.608 1.00 89.19 77 LYS A O 1
ATOM 628 N N . LEU A 1 78 ? 1.556 0.567 -8.711 1.00 89.94 78 LEU A N 1
ATOM 629 C CA . LEU A 1 78 ? 2.252 0.055 -7.532 1.00 89.94 78 LEU A CA 1
ATOM 630 C C . LEU A 1 78 ? 2.963 1.177 -6.763 1.00 89.94 78 LEU A C 1
ATOM 632 O O . LEU A 1 78 ? 2.900 1.222 -5.536 1.00 89.94 78 LEU A O 1
ATOM 636 N N . ALA A 1 79 ? 3.569 2.127 -7.478 1.00 92.44 79 ALA A N 1
ATOM 637 C CA . ALA A 1 79 ? 4.166 3.312 -6.867 1.00 92.44 79 ALA A CA 1
ATOM 638 C C . ALA A 1 79 ? 3.111 4.183 -6.162 1.00 92.44 79 ALA A C 1
ATOM 640 O O . ALA A 1 79 ? 3.357 4.701 -5.075 1.00 92.44 79 ALA A O 1
ATOM 641 N N . LYS A 1 80 ? 1.914 4.324 -6.753 1.00 92.62 80 LYS A N 1
ATOM 642 C CA . LYS A 1 80 ? 0.785 5.044 -6.144 1.00 92.62 80 LYS A CA 1
ATOM 643 C C . LYS A 1 80 ? 0.327 4.376 -4.847 1.00 92.62 80 LYS A C 1
ATOM 645 O O . LYS A 1 80 ? 0.219 5.070 -3.847 1.00 92.62 80 LYS A O 1
ATOM 650 N N . GLN A 1 81 ? 0.154 3.053 -4.845 1.00 91.62 81 GLN A N 1
ATOM 651 C CA . GLN A 1 81 ? -0.219 2.305 -3.636 1.00 91.62 81 GLN A CA 1
ATOM 652 C C . GLN A 1 81 ? 0.810 2.456 -2.514 1.00 91.62 81 GLN A C 1
ATOM 654 O O . GLN A 1 81 ? 0.440 2.658 -1.363 1.00 91.62 81 GLN A O 1
ATOM 659 N N . ALA A 1 82 ? 2.103 2.412 -2.846 1.00 93.56 82 ALA A N 1
ATOM 660 C CA . ALA A 1 82 ? 3.161 2.637 -1.865 1.00 93.56 82 ALA A CA 1
ATOM 661 C C . ALA A 1 82 ? 3.097 4.042 -1.258 1.00 93.56 82 ALA A C 1
ATOM 663 O O . ALA A 1 82 ? 3.220 4.189 -0.047 1.00 93.56 82 ALA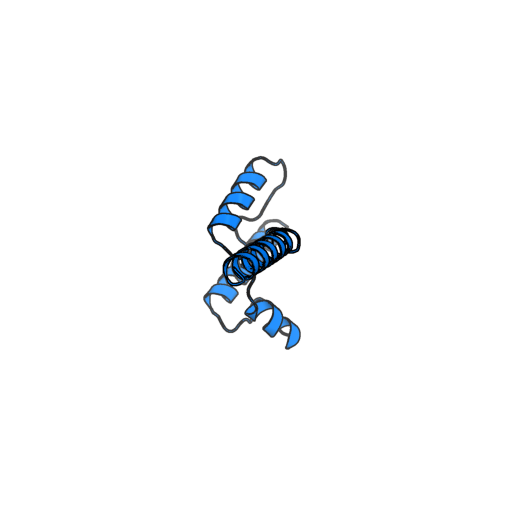 A O 1
ATOM 664 N N . LYS A 1 83 ? 2.841 5.066 -2.077 1.00 94.06 83 LYS A N 1
ATOM 665 C CA . LYS A 1 83 ? 2.667 6.442 -1.590 1.00 94.06 83 LYS A CA 1
ATOM 666 C C . LYS A 1 83 ? 1.421 6.603 -0.719 1.00 94.06 83 LYS A C 1
ATOM 668 O O . LYS A 1 83 ? 1.490 7.288 0.292 1.00 94.06 83 LYS A O 1
ATOM 673 N N . GLU A 1 84 ? 0.306 5.980 -1.093 1.00 94.25 84 GLU A N 1
ATOM 674 C CA . GLU A 1 84 ? -0.934 5.997 -0.303 1.00 94.25 84 GLU A CA 1
ATOM 675 C C . GLU A 1 84 ? -0.717 5.372 1.079 1.00 94.25 84 GLU A C 1
ATOM 677 O O . GLU A 1 84 ? -1.041 6.004 2.081 1.00 94.25 84 GLU A O 1
ATOM 682 N N . LEU A 1 85 ? -0.065 4.205 1.141 1.00 93.19 85 LEU A N 1
ATOM 683 C CA . LEU A 1 85 ? 0.273 3.559 2.411 1.00 93.19 85 LEU A CA 1
ATOM 684 C C . LEU A 1 85 ? 1.201 4.424 3.275 1.00 93.19 85 LEU A C 1
ATOM 686 O O . LEU A 1 85 ? 0.953 4.590 4.466 1.00 93.19 85 LEU A O 1
ATOM 690 N N . VAL A 1 86 ? 2.252 5.006 2.689 1.00 93.38 86 VAL A N 1
ATOM 691 C CA . VAL A 1 86 ? 3.161 5.905 3.424 1.00 93.38 86 VAL A CA 1
ATOM 692 C C . VAL A 1 86 ? 2.403 7.107 3.987 1.00 93.38 86 VAL A C 1
ATOM 694 O O . VAL A 1 86 ? 2.606 7.456 5.145 1.00 93.38 86 VAL A O 1
ATOM 697 N N . ASN A 1 87 ? 1.499 7.710 3.214 1.00 93.81 87 ASN A N 1
ATOM 698 C CA . ASN A 1 87 ? 0.697 8.837 3.687 1.00 93.81 87 ASN A CA 1
ATOM 699 C C . ASN A 1 87 ? -0.250 8.444 4.828 1.00 93.81 87 ASN A C 1
ATOM 701 O O . ASN A 1 87 ? -0.383 9.206 5.780 1.00 93.81 87 ASN A O 1
ATOM 705 N N . GLU A 1 88 ? -0.885 7.269 4.773 1.00 93.38 88 GLU A N 1
ATOM 706 C CA . GLU A 1 88 ? -1.716 6.784 5.885 1.00 93.38 88 GLU A CA 1
ATOM 707 C C . GLU A 1 88 ? -0.900 6.563 7.162 1.00 93.38 88 GLU A C 1
ATOM 709 O O . GLU A 1 88 ? -1.350 6.945 8.241 1.00 93.38 88 GLU A O 1
ATOM 714 N N . ILE A 1 89 ? 0.316 6.019 7.044 1.00 92.00 89 ILE A N 1
ATOM 715 C CA . ILE A 1 89 ? 1.230 5.860 8.184 1.00 92.00 89 ILE A CA 1
ATOM 716 C C . ILE A 1 89 ? 1.622 7.227 8.751 1.00 92.00 89 ILE A C 1
ATOM 718 O O . ILE A 1 89 ? 1.547 7.427 9.958 1.00 92.00 89 ILE A O 1
ATOM 722 N N . LEU A 1 90 ? 2.012 8.177 7.898 1.00 93.19 90 LEU A N 1
ATOM 723 C CA . LEU A 1 90 ? 2.407 9.518 8.336 1.00 93.19 90 LEU A CA 1
ATOM 724 C C . LEU A 1 90 ? 1.254 10.285 8.992 1.00 93.19 90 LEU A C 1
ATOM 726 O O . LEU A 1 90 ? 1.494 11.018 9.940 1.00 93.19 90 LEU A O 1
ATOM 730 N N . ASN A 1 91 ? 0.019 10.099 8.524 1.00 92.06 91 ASN A N 1
ATOM 731 C CA . ASN A 1 91 ? -1.169 10.702 9.136 1.00 92.06 91 ASN A CA 1
ATOM 732 C C . ASN A 1 91 ? -1.538 10.072 10.488 1.00 92.06 91 ASN A C 1
ATOM 734 O O . ASN A 1 91 ? -2.340 10.640 11.228 1.00 92.06 91 ASN A O 1
ATOM 738 N N . TYR A 1 92 ? -1.032 8.871 10.772 1.00 88.31 92 TYR A N 1
ATOM 739 C CA . TYR A 1 92 ? -1.310 8.149 12.008 1.00 88.31 92 TYR A CA 1
ATOM 740 C C . TYR A 1 92 ? -0.352 8.509 13.155 1.00 88.31 92 TYR A C 1
ATOM 742 O O . TYR A 1 92 ? -0.727 8.356 14.321 1.00 88.31 92 TYR A O 1
ATOM 750 N N . LEU A 1 93 ? 0.868 8.938 12.820 1.00 89.25 93 LEU A N 1
ATOM 751 C CA . LEU A 1 93 ? 1.913 9.354 13.763 1.00 89.25 93 LEU A CA 1
ATOM 752 C C . LEU A 1 93 ? 1.636 10.748 14.338 1.00 89.25 93 LEU A C 1
ATOM 754 O O . LEU A 1 93 ? 1.917 10.921 15.545 1.00 89.25 93 LEU A O 1
#

Sequence (93 aa):
MCDQVKSIDKQRLGDKLAKKEEWENPPSPERPAEAKAIQKYLKDTSYKFSEAYLYEKASYKQIQNEGGSVGEVKYKKLAKQAKELVNEILNYL

Secondary structure (DSSP, 8-state):
--HHHHHHHHHHHHHHHHTTTTSS----S-SHHHHHHHHHHHHTSSS---S--PPP-HHHHHHHHTT--GGG-S-HHHHHHHHHHHHHHHHH-

Solvent-accessible surface area (backbone atoms only — not comparable to full-atom values): 5657 Å² total; per-residue (Å²): 140,70,67,70,64,61,53,55,56,52,52,57,49,51,57,57,52,59,63,57,66,72,77,76,61,76,91,65,46,68,43,76,68,48,47,51,50,51,53,54,55,47,68,78,45,94,61,89,77,73,90,53,65,75,65,70,50,70,60,47,58,51,31,44,77,74,74,44,50,59,57,68,28,90,50,64,69,56,16,48,36,42,50,50,32,51,50,55,52,62,74,70,110

Organism: NCBI:txid658196